Protein AF-A0A5B6YKF1-F1 (afdb_monomer)

Secondary structure (DSSP, 8-state):
------TTS---TT----HHHHHHHHHHHHHH----HHHHHHHHHHHHH-SSPPPHHHHHHHHHHHHHTT-HHHHHHHHHHHHHTTPPPPHHHHHHHHT-

Radius of gyration: 13.1 Å; Cα contacts (8 Å, |Δi|>4): 69; chains: 1; bounding box: 27×30×36 Å

Organism: Davidia involucrata (NCBI:txid16924)

Structure (mmCIF, N/CA/C/O backbone):
data_AF-A0A5B6YKF1-F1
#
_entry.id   AF-A0A5B6YKF1-F1
#
loop_
_atom_site.group_PDB
_atom_site.id
_atom_site.type_symbol
_atom_site.label_atom_id
_atom_site.label_alt_id
_atom_site.label_comp_id
_atom_site.label_asym_id
_atom_site.label_entity_id
_atom_site.label_seq_id
_atom_site.pdbx_PDB_ins_code
_atom_site.Cartn_x
_atom_site.Cartn_y
_atom_site.Cartn_z
_atom_site.occupancy
_atom_site.B_iso_or_equiv
_atom_site.auth_seq_id
_atom_site.auth_comp_id
_atom_site.auth_asym_id
_atom_site.auth_atom_id
_atom_site.pdbx_PDB_model_num
ATOM 1 N N . LEU A 1 1 ? -17.881 -11.674 -0.915 1.00 38.84 1 LEU A N 1
ATOM 2 C CA . LEU A 1 1 ? -17.383 -12.584 -1.973 1.00 38.84 1 LEU A CA 1
ATOM 3 C C . LEU A 1 1 ? -16.406 -11.785 -2.816 1.00 38.84 1 LEU A C 1
ATOM 5 O O . LEU A 1 1 ? -16.824 -11.008 -3.662 1.00 38.84 1 LEU A O 1
ATOM 9 N N . PHE A 1 2 ? -15.131 -11.846 -2.433 1.00 43.09 2 PHE A N 1
ATOM 10 C CA . PHE A 1 2 ? -14.067 -11.005 -2.977 1.00 43.09 2 PHE A CA 1
ATOM 11 C C . PHE A 1 2 ? -13.885 -11.320 -4.461 1.00 43.09 2 PHE A C 1
ATOM 13 O O . PHE A 1 2 ? -13.597 -12.460 -4.819 1.00 43.09 2 PHE A O 1
ATOM 20 N N . HIS A 1 3 ? -14.125 -10.325 -5.312 1.00 47.94 3 HIS A N 1
ATOM 21 C CA . HIS A 1 3 ? -13.890 -10.433 -6.744 1.00 47.94 3 HIS A CA 1
ATOM 22 C C . HIS A 1 3 ? -12.387 -10.644 -6.951 1.00 47.94 3 HIS A C 1
ATOM 24 O O . HIS A 1 3 ? -11.598 -9.736 -6.703 1.00 47.94 3 HIS A O 1
ATOM 30 N N . SER A 1 4 ? -11.983 -11.837 -7.390 1.00 44.62 4 SER A N 1
ATOM 31 C CA . SER A 1 4 ? -10.674 -12.016 -8.012 1.00 44.62 4 SER A CA 1
ATOM 32 C C . SER A 1 4 ? -10.634 -11.105 -9.236 1.00 44.62 4 SER A C 1
ATOM 34 O O . SER A 1 4 ? -11.376 -11.311 -10.197 1.00 44.62 4 SER A O 1
ATOM 36 N N . ILE A 1 5 ? -9.836 -10.042 -9.166 1.00 56.44 5 ILE A N 1
ATOM 37 C CA . ILE A 1 5 ? -9.765 -9.047 -10.230 1.00 56.44 5 ILE A CA 1
ATOM 38 C C . ILE A 1 5 ? -9.071 -9.684 -11.431 1.00 56.44 5 ILE A C 1
ATOM 40 O O . ILE A 1 5 ? -7.924 -10.124 -11.366 1.00 56.44 5 ILE A O 1
ATOM 44 N N . ASN A 1 6 ? -9.788 -9.729 -12.549 1.00 49.88 6 ASN A N 1
ATOM 45 C CA . ASN A 1 6 ? -9.234 -10.115 -13.832 1.00 49.88 6 ASN A CA 1
ATOM 46 C C . ASN A 1 6 ? -8.303 -8.992 -14.322 1.00 49.88 6 ASN A C 1
ATOM 48 O O . ASN A 1 6 ? -8.765 -7.949 -14.787 1.00 49.88 6 ASN A O 1
ATOM 52 N N . TYR A 1 7 ? -6.988 -9.196 -14.217 1.00 51.97 7 TYR A N 1
ATOM 53 C CA . TYR A 1 7 ? -5.973 -8.235 -14.669 1.00 51.97 7 TYR A CA 1
ATOM 54 C C . TYR A 1 7 ? -5.979 -7.987 -16.194 1.00 51.97 7 TYR A C 1
ATOM 56 O O . TYR A 1 7 ? -5.245 -7.115 -16.656 1.00 51.97 7 TYR A O 1
ATOM 64 N N . ASN A 1 8 ? -6.805 -8.703 -16.970 1.00 50.19 8 ASN A N 1
ATOM 65 C CA . ASN A 1 8 ? -6.755 -8.716 -18.436 1.00 50.19 8 ASN A CA 1
ATOM 66 C C . ASN A 1 8 ? -7.681 -7.723 -19.162 1.00 50.19 8 ASN A C 1
ATOM 68 O O . ASN A 1 8 ? -7.792 -7.810 -20.381 1.00 50.19 8 ASN A O 1
ATOM 72 N N . ASN A 1 9 ? -8.312 -6.758 -18.486 1.00 51.38 9 ASN A N 1
ATOM 73 C CA . ASN A 1 9 ? -9.162 -5.780 -19.178 1.00 51.38 9 ASN A CA 1
ATOM 74 C C . ASN A 1 9 ? -8.478 -4.415 -19.379 1.00 51.38 9 ASN A C 1
ATOM 76 O O . ASN A 1 9 ? -8.177 -3.704 -18.417 1.00 51.38 9 ASN A O 1
ATOM 80 N N . ALA A 1 10 ? -8.278 -4.124 -20.672 1.00 44.81 10 ALA A N 1
ATOM 81 C CA . ALA A 1 10 ? -8.091 -2.852 -21.374 1.00 44.81 10 ALA A CA 1
ATOM 82 C C . ALA A 1 10 ? -7.166 -1.806 -20.729 1.00 44.81 10 ALA A C 1
ATOM 84 O O . ALA A 1 10 ? -7.532 -1.073 -19.809 1.00 44.81 10 ALA A O 1
ATOM 85 N N . VAL A 1 11 ? -5.970 -1.684 -21.308 1.00 49.50 11 VAL A N 1
ATOM 86 C CA . VAL A 1 11 ? -5.203 -0.437 -21.293 1.00 49.50 11 VAL A CA 1
ATOM 87 C C . VAL A 1 11 ? -6.009 0.574 -22.108 1.00 49.50 11 VAL A C 1
ATOM 89 O O . VAL A 1 11 ? -6.049 0.485 -23.328 1.00 49.50 11 VAL A O 1
ATOM 92 N N . ASN A 1 12 ? -6.696 1.489 -21.431 1.00 46.78 12 ASN A N 1
ATOM 93 C CA . ASN A 1 12 ? -7.122 2.733 -22.059 1.00 46.78 12 ASN A CA 1
ATOM 94 C C . ASN A 1 12 ? -5.923 3.684 -21.982 1.00 46.78 12 ASN A C 1
ATOM 96 O O . ASN A 1 12 ? -5.437 3.965 -20.885 1.00 46.78 12 ASN A O 1
ATOM 100 N N . ASP A 1 13 ? -5.439 4.139 -23.135 1.00 49.41 13 ASP A N 1
ATOM 101 C CA . ASP A 1 13 ? -4.234 4.964 -23.314 1.00 49.41 13 ASP A CA 1
ATOM 102 C C . ASP A 1 13 ? -4.304 6.389 -22.702 1.00 49.41 13 ASP A C 1
ATOM 104 O O . ASP A 1 13 ? -3.381 7.178 -22.888 1.00 49.41 13 ASP A O 1
ATOM 108 N N . ASP A 1 14 ? -5.335 6.724 -21.915 1.00 46.12 14 ASP A N 1
ATOM 109 C CA 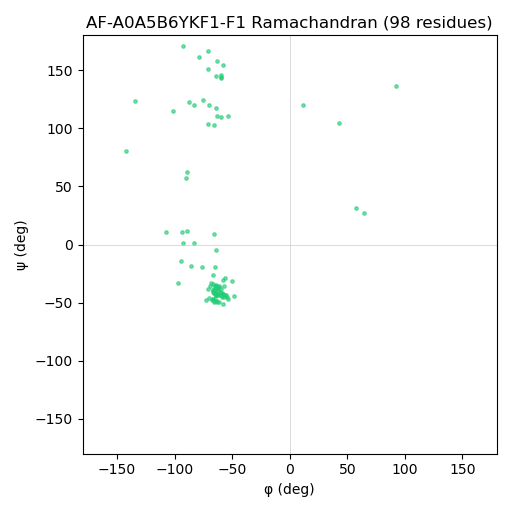. ASP A 1 14 ? -5.645 8.111 -21.517 1.00 46.12 14 ASP A CA 1
ATOM 110 C C . ASP A 1 14 ? -5.339 8.490 -20.049 1.00 46.12 14 ASP A C 1
ATOM 112 O O . ASP A 1 14 ? -5.694 9.569 -19.590 1.00 46.12 14 ASP A O 1
ATOM 116 N N . ASP A 1 15 ? -4.627 7.659 -19.281 1.00 55.44 15 ASP A N 1
ATOM 117 C CA . ASP A 1 15 ? -4.065 8.107 -17.994 1.00 55.44 15 ASP A CA 1
ATOM 118 C C . ASP A 1 15 ? -2.681 7.501 -17.745 1.00 55.44 15 ASP A C 1
ATOM 120 O O . ASP A 1 15 ? -2.487 6.514 -17.025 1.00 55.44 15 ASP A O 1
ATOM 124 N N . LYS A 1 16 ? -1.679 8.110 -18.376 1.00 58.38 16 LYS A N 1
ATOM 125 C CA . LYS A 1 16 ? -0.274 7.767 -18.165 1.00 58.38 16 LYS A CA 1
ATOM 126 C C . LYS A 1 16 ? 0.309 8.589 -17.012 1.00 58.38 16 LYS A C 1
ATOM 128 O O . LYS A 1 16 ? 1.249 9.355 -17.211 1.00 58.38 16 LYS A O 1
ATOM 133 N N . MET A 1 17 ? -0.215 8.420 -15.795 1.00 66.75 17 MET A N 1
ATOM 134 C CA . MET A 1 17 ? 0.488 8.841 -14.573 1.00 66.75 17 MET A CA 1
ATOM 135 C C . MET A 1 17 ? 1.885 8.207 -14.563 1.00 66.75 17 MET A C 1
ATOM 137 O O . MET A 1 17 ? 2.035 6.987 -14.456 1.00 66.75 17 MET A O 1
ATOM 141 N N . GLY A 1 18 ? 2.915 9.033 -14.727 1.00 72.38 18 GLY A N 1
ATOM 142 C CA . GLY A 1 18 ? 4.292 8.565 -14.857 1.00 72.38 18 GLY A CA 1
ATOM 143 C C . GLY A 1 18 ? 4.838 8.025 -13.535 1.00 72.38 18 GLY A C 1
ATOM 144 O O . GLY A 1 18 ? 4.488 8.511 -12.462 1.00 72.38 18 GLY A O 1
ATOM 145 N N . ARG A 1 19 ? 5.769 7.065 -13.591 1.00 71.50 19 ARG A N 1
ATOM 146 C CA . ARG A 1 19 ? 6.444 6.510 -12.400 1.00 71.50 19 ARG A CA 1
ATOM 147 C C . ARG A 1 19 ? 6.978 7.599 -11.459 1.00 71.50 19 ARG A C 1
ATOM 149 O O . ARG A 1 19 ? 6.785 7.515 -10.252 1.00 71.50 19 ARG A O 1
ATOM 156 N N . ALA A 1 20 ? 7.619 8.626 -12.018 1.00 74.56 20 ALA A N 1
ATOM 157 C CA . ALA A 1 20 ? 8.158 9.744 -11.247 1.00 74.56 20 ALA A CA 1
ATOM 158 C C . ALA A 1 20 ? 7.059 10.548 -10.532 1.00 74.56 20 ALA A C 1
ATOM 160 O O . ALA A 1 20 ? 7.259 10.988 -9.405 1.00 74.56 20 ALA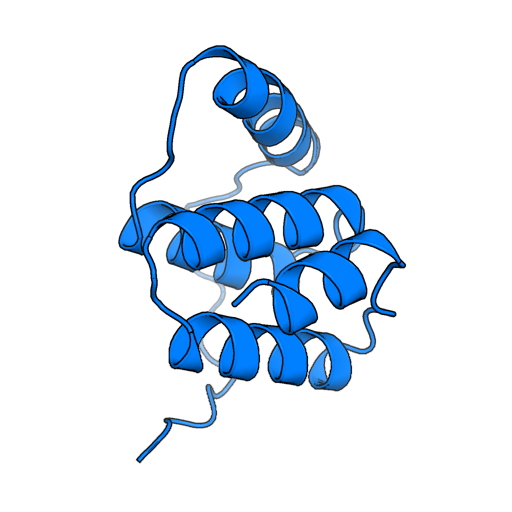 A O 1
ATOM 161 N N . GLN A 1 21 ? 5.884 10.695 -11.151 1.00 72.75 21 GLN A N 1
ATOM 162 C CA . GLN A 1 21 ? 4.743 11.369 -10.533 1.00 72.75 21 GLN A CA 1
ATOM 163 C C . GLN A 1 21 ? 4.152 10.524 -9.396 1.00 72.75 21 GLN A C 1
ATOM 165 O O . GLN A 1 21 ? 3.826 11.073 -8.349 1.00 72.75 21 GLN A O 1
ATOM 170 N N . LEU A 1 22 ? 4.097 9.195 -9.549 1.00 77.38 22 LEU A N 1
ATOM 171 C CA . LEU A 1 22 ? 3.660 8.283 -8.486 1.00 77.38 22 LEU A CA 1
ATOM 172 C C . LEU A 1 22 ? 4.616 8.310 -7.282 1.00 77.38 22 LEU A C 1
ATOM 174 O O . LEU A 1 22 ? 4.175 8.375 -6.137 1.00 77.38 22 LEU A O 1
ATOM 178 N N . GLU A 1 23 ? 5.927 8.308 -7.528 1.00 76.50 23 GLU A N 1
ATOM 179 C CA . GLU A 1 23 ? 6.938 8.426 -6.469 1.00 76.50 23 GLU A CA 1
ATOM 180 C C . GLU A 1 23 ? 6.891 9.814 -5.791 1.00 76.50 23 GLU A C 1
ATOM 182 O O . GLU A 1 23 ? 6.933 9.900 -4.563 1.00 76.50 23 GLU A O 1
ATOM 187 N N . HIS A 1 24 ? 6.714 10.897 -6.558 1.00 78.12 24 HIS A N 1
ATOM 188 C CA . HIS A 1 24 ? 6.552 12.259 -6.030 1.00 78.12 24 HIS A CA 1
ATOM 189 C C . HIS A 1 24 ? 5.269 12.428 -5.202 1.00 78.12 24 HIS A C 1
ATOM 191 O O . HIS A 1 24 ? 5.259 13.111 -4.177 1.00 78.12 24 HIS A O 1
ATOM 197 N N . MET A 1 25 ? 4.178 11.787 -5.615 1.00 73.56 25 MET A N 1
ATOM 198 C CA . MET A 1 25 ? 2.912 11.775 -4.887 1.00 73.56 25 MET A CA 1
ATOM 199 C C . MET A 1 25 ? 3.051 11.106 -3.514 1.00 73.56 25 MET A C 1
ATOM 201 O O . MET A 1 25 ? 2.548 11.644 -2.528 1.00 73.56 25 MET A O 1
ATOM 205 N N . VAL A 1 26 ? 3.771 9.981 -3.424 1.00 74.50 26 VAL A N 1
ATOM 206 C CA . VAL A 1 26 ? 4.072 9.325 -2.136 1.00 74.50 26 VAL A CA 1
ATOM 207 C C . VAL A 1 26 ? 4.820 10.280 -1.204 1.00 74.50 26 VAL A C 1
ATOM 209 O O . VAL A 1 26 ? 4.482 10.389 -0.025 1.00 74.50 26 VAL A O 1
ATOM 212 N N . GLU A 1 27 ? 5.791 11.024 -1.731 1.00 71.56 27 GLU A N 1
ATOM 213 C CA . GLU A 1 27 ? 6.547 12.011 -0.953 1.00 71.56 27 GLU A CA 1
ATOM 214 C C . GLU A 1 27 ? 5.693 13.228 -0.544 1.00 71.56 27 GLU A C 1
ATOM 216 O O . GLU A 1 27 ? 5.836 13.753 0.562 1.00 71.56 27 GLU A O 1
ATOM 221 N N . THR A 1 28 ? 4.765 13.655 -1.403 1.00 67.50 28 THR A N 1
ATOM 222 C CA . THR A 1 28 ? 3.885 14.811 -1.158 1.00 67.50 28 THR A CA 1
ATOM 223 C C . THR A 1 28 ? 2.816 14.488 -0.112 1.00 67.50 28 THR A C 1
ATOM 225 O O . THR A 1 28 ? 2.649 15.227 0.860 1.00 67.50 28 THR A O 1
ATOM 228 N N . HIS A 1 29 ? 2.130 13.348 -0.235 1.00 67.81 29 HIS A N 1
ATOM 229 C CA . HIS A 1 29 ? 1.068 12.967 0.702 1.00 67.81 29 HIS A CA 1
ATOM 230 C C . HIS A 1 29 ? 1.582 12.459 2.047 1.00 67.81 29 HIS A C 1
ATOM 232 O O . HIS A 1 29 ? 0.861 12.546 3.042 1.00 67.81 29 HIS A O 1
ATOM 238 N N . ARG A 1 30 ? 2.848 12.030 2.133 1.00 63.53 30 ARG A N 1
ATOM 239 C CA . ARG A 1 30 ? 3.519 11.847 3.428 1.00 63.53 30 ARG A CA 1
ATOM 240 C C . ARG A 1 30 ? 3.511 13.143 4.259 1.00 63.53 30 ARG A C 1
ATOM 242 O O . ARG A 1 30 ? 3.506 13.055 5.484 1.00 63.53 30 ARG A O 1
ATOM 249 N N . LYS A 1 31 ? 3.4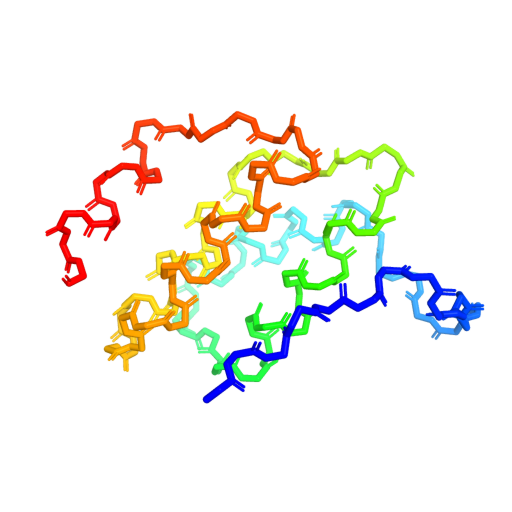96 14.317 3.614 1.00 58.44 31 LYS A N 1
ATOM 250 C CA . LYS A 1 31 ? 3.543 15.640 4.261 1.00 58.44 31 LYS A CA 1
ATOM 251 C C . LYS A 1 31 ? 2.169 16.299 4.439 1.00 58.44 31 LYS A C 1
ATOM 253 O O . LYS A 1 31 ? 1.992 16.997 5.429 1.00 58.44 31 LYS A O 1
ATOM 258 N N . SER A 1 32 ? 1.211 16.096 3.524 1.00 61.50 32 SER A N 1
ATOM 259 C CA . SER A 1 32 ? -0.062 16.851 3.523 1.00 61.50 32 SER A CA 1
ATOM 260 C C . SER A 1 32 ? -1.242 16.188 4.246 1.00 61.50 32 SER A C 1
ATOM 262 O O . SER A 1 32 ? -2.231 16.864 4.509 1.00 61.50 32 SER A O 1
ATOM 264 N N . GLY A 1 33 ? -1.165 14.893 4.567 1.00 59.91 33 GLY A N 1
ATOM 265 C CA . GLY A 1 33 ? -2.245 14.171 5.250 1.00 59.91 33 GLY A CA 1
ATOM 266 C C . GLY A 1 33 ? -3.234 13.474 4.302 1.00 59.91 33 GLY A C 1
ATOM 267 O O . GLY A 1 33 ? -3.606 14.012 3.266 1.00 59.91 33 GLY A O 1
ATOM 268 N N . SER A 1 34 ? -3.560 12.235 4.695 1.00 69.94 34 SER A N 1
ATOM 269 C CA . SER A 1 34 ? -4.433 11.186 4.127 1.00 69.94 34 SER A CA 1
ATOM 270 C C . SER A 1 34 ? -4.972 11.320 2.693 1.00 69.94 34 SER A C 1
ATOM 272 O O . SER A 1 34 ? -5.812 12.168 2.405 1.00 69.94 34 SER A O 1
ATOM 274 N N . LEU A 1 35 ? -4.619 10.335 1.861 1.00 85.19 35 LEU A N 1
ATOM 275 C CA . LEU A 1 35 ? -5.402 9.919 0.690 1.00 85.19 35 LEU A CA 1
ATOM 276 C C . LEU A 1 35 ? -6.823 9.502 1.097 1.00 85.19 35 LEU A C 1
ATOM 278 O O . LEU A 1 35 ? -7.016 9.026 2.216 1.00 85.19 35 LEU A O 1
ATOM 282 N N . LYS A 1 36 ? -7.798 9.596 0.190 1.00 89.25 36 LYS A N 1
ATOM 283 C CA . LYS A 1 36 ? -9.085 8.893 0.349 1.00 89.25 36 LYS A CA 1
ATOM 284 C C . LYS A 1 36 ? -8.948 7.415 -0.027 1.00 89.25 36 LYS A C 1
ATOM 286 O O . LYS A 1 36 ? -8.018 7.038 -0.740 1.00 89.25 36 LYS A O 1
ATOM 291 N N . LEU A 1 37 ? -9.892 6.580 0.417 1.00 89.38 37 LEU A N 1
ATOM 292 C CA . LEU A 1 37 ? -9.884 5.143 0.119 1.00 89.38 37 LEU A CA 1
ATOM 293 C C . LEU A 1 37 ? -9.887 4.871 -1.393 1.00 89.38 37 LEU A C 1
ATOM 295 O O . LEU A 1 37 ? -9.009 4.165 -1.883 1.00 89.38 37 LEU A O 1
ATOM 299 N N . ASP A 1 38 ? -10.812 5.486 -2.134 1.00 89.50 38 ASP A N 1
ATOM 300 C CA . ASP A 1 38 ? -10.942 5.284 -3.585 1.00 89.50 38 ASP A CA 1
ATOM 301 C C . ASP A 1 38 ? -9.701 5.747 -4.357 1.00 89.50 38 ASP A C 1
ATOM 303 O O . ASP A 1 38 ? -9.278 5.100 -5.314 1.00 89.50 38 ASP A O 1
ATOM 307 N N . GLU A 1 39 ? -9.072 6.837 -3.910 1.00 88.62 39 GLU A N 1
ATOM 308 C CA . GLU A 1 39 ? -7.823 7.339 -4.485 1.00 88.62 39 GLU A CA 1
ATOM 309 C C . GLU A 1 39 ? -6.687 6.339 -4.247 1.00 88.62 39 GLU A C 1
ATOM 311 O O . GLU A 1 39 ? -6.003 5.934 -5.188 1.00 88.62 39 GLU A O 1
ATOM 316 N N . ALA A 1 40 ? -6.517 5.877 -3.003 1.00 90.19 40 ALA A N 1
ATOM 317 C CA . ALA 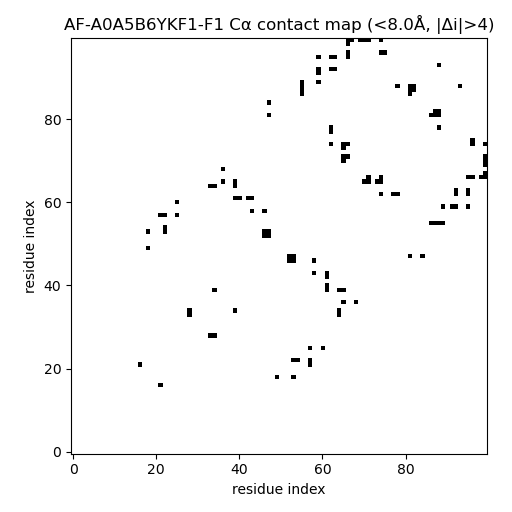A 1 40 ? -5.492 4.900 -2.651 1.00 90.19 40 ALA A CA 1
ATOM 318 C C . ALA A 1 40 ? -5.673 3.577 -3.414 1.00 90.19 40 ALA A C 1
ATOM 320 O O . ALA A 1 40 ? -4.695 3.014 -3.917 1.00 90.19 40 ALA A O 1
ATOM 321 N N . LEU A 1 41 ? -6.917 3.109 -3.562 1.00 91.75 41 LEU A N 1
ATOM 322 C CA . LEU A 1 41 ? -7.248 1.948 -4.382 1.00 91.75 41 LEU A CA 1
ATOM 323 C C . LEU A 1 41 ? -6.920 2.203 -5.851 1.00 91.75 41 LEU A C 1
ATOM 325 O O . LEU A 1 41 ? -6.224 1.390 -6.459 1.00 91.75 41 LEU A O 1
ATOM 329 N N . GLY A 1 42 ? -7.354 3.325 -6.424 1.00 90.19 42 GLY A N 1
ATOM 330 C CA . GLY A 1 42 ? -7.053 3.691 -7.809 1.00 90.19 42 GLY A CA 1
ATOM 331 C C . GLY A 1 42 ? -5.550 3.691 -8.094 1.00 90.19 42 GLY A C 1
ATOM 332 O O . GLY A 1 42 ? -5.097 3.086 -9.073 1.00 90.19 42 GLY A O 1
ATOM 333 N N . TYR A 1 43 ? -4.755 4.274 -7.194 1.00 89.88 43 TYR A N 1
ATOM 334 C CA . TYR A 1 43 ? -3.298 4.270 -7.298 1.00 89.88 43 TYR A CA 1
ATOM 335 C C . TYR A 1 43 ? -2.700 2.872 -7.192 1.00 89.88 43 TYR A C 1
ATOM 337 O O . TYR A 1 43 ? -1.809 2.547 -7.977 1.00 89.88 43 TYR A O 1
ATOM 345 N N . PHE A 1 44 ? -3.196 2.022 -6.291 1.00 92.31 44 PHE A N 1
ATOM 346 C CA . PHE A 1 44 ? -2.712 0.646 -6.168 1.00 92.31 44 PHE A CA 1
ATOM 347 C C . PHE A 1 44 ? -2.949 -0.142 -7.462 1.00 92.31 44 PHE A C 1
ATOM 349 O O . PHE A 1 44 ? -2.017 -0.732 -8.014 1.00 92.31 44 PHE A O 1
ATOM 356 N N . HIS A 1 45 ? -4.172 -0.092 -7.998 1.00 90.69 45 HIS A N 1
ATOM 357 C CA . HIS A 1 45 ? -4.545 -0.791 -9.232 1.00 90.69 45 HIS A CA 1
ATOM 358 C C . HIS A 1 45 ? -3.735 -0.311 -10.435 1.00 90.69 45 HIS A C 1
ATOM 360 O O . HIS A 1 45 ? -3.381 -1.102 -11.313 1.00 90.69 45 HIS A O 1
ATOM 366 N N . ARG A 1 46 ? -3.410 0.982 -10.483 1.00 88.31 46 AR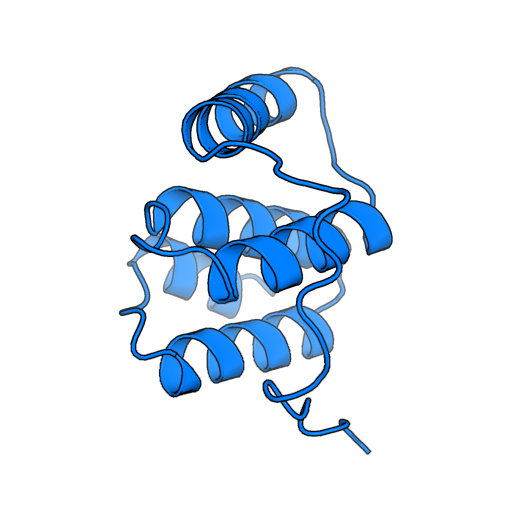G A N 1
ATOM 367 C CA . ARG A 1 46 ? -2.528 1.524 -11.514 1.00 88.31 46 ARG A CA 1
ATOM 368 C C . ARG A 1 46 ? -1.090 1.044 -11.324 1.00 88.31 46 ARG 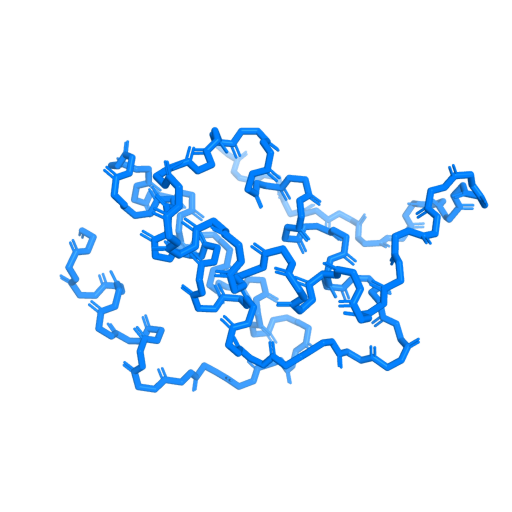A C 1
ATOM 370 O O . ARG A 1 46 ? -0.476 0.583 -12.282 1.00 88.31 46 ARG A O 1
ATOM 377 N N . ALA A 1 47 ? -0.574 1.093 -10.098 1.00 90.00 47 ALA A N 1
ATOM 378 C CA . ALA A 1 47 ? 0.794 0.707 -9.761 1.00 90.00 47 ALA A CA 1
ATOM 379 C C . ALA A 1 47 ? 1.105 -0.756 -10.119 1.00 90.00 47 ALA A C 1
ATOM 381 O O . ALA A 1 47 ? 2.156 -1.027 -10.699 1.00 90.00 47 ALA A O 1
ATOM 382 N N . VAL A 1 48 ? 0.188 -1.697 -9.859 1.00 90.06 48 VAL A N 1
ATOM 383 C CA . VAL A 1 48 ? 0.391 -3.123 -10.204 1.00 90.06 48 VAL A CA 1
ATOM 384 C C . VAL A 1 48 ? 0.437 -3.382 -11.718 1.00 90.06 48 VAL A C 1
ATOM 386 O O . VAL A 1 48 ? 1.082 -4.335 -12.172 1.00 90.06 48 VAL A O 1
ATOM 389 N N . LYS A 1 49 ? -0.203 -2.517 -12.516 1.00 87.88 49 LYS A N 1
ATOM 390 C CA . LYS A 1 49 ? -0.222 -2.588 -13.987 1.00 87.88 49 LYS A CA 1
ATOM 391 C C . LYS A 1 49 ? 0.986 -1.907 -14.644 1.00 87.88 49 LYS A C 1
ATOM 393 O O . LYS A 1 49 ? 1.280 -2.199 -15.799 1.00 87.88 49 LYS A O 1
ATOM 398 N N . MET A 1 50 ? 1.706 -1.032 -13.937 1.00 85.31 50 MET A N 1
ATOM 399 C CA . MET A 1 50 ? 2.857 -0.311 -14.496 1.00 85.31 50 MET A CA 1
ATOM 400 C C . MET A 1 50 ? 4.011 -1.246 -14.878 1.00 85.31 50 MET A C 1
ATOM 402 O O . MET A 1 50 ? 4.295 -2.238 -14.198 1.00 85.31 50 MET A O 1
ATOM 406 N N . ARG A 1 51 ? 4.713 -0.895 -15.961 1.00 86.12 51 ARG A N 1
ATOM 407 C CA . ARG A 1 51 ? 5.943 -1.554 -16.414 1.00 86.12 51 ARG A CA 1
ATOM 408 C C . ARG A 1 51 ? 6.995 -0.483 -16.772 1.00 86.12 51 ARG A C 1
ATOM 410 O O . ARG A 1 51 ? 6.696 0.366 -17.610 1.00 86.12 51 ARG A O 1
AT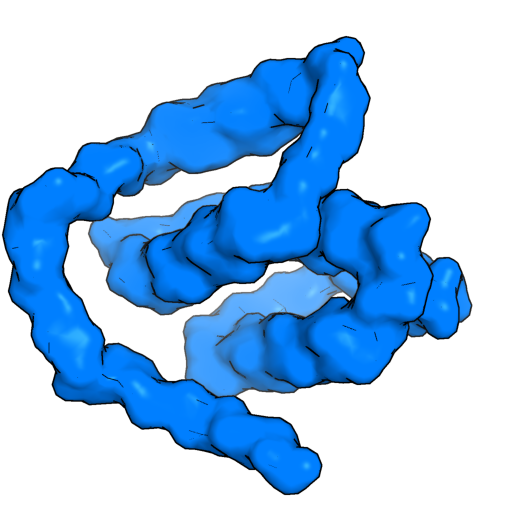OM 417 N N . PRO A 1 52 ? 8.199 -0.497 -16.159 1.00 84.19 52 PRO A N 1
ATOM 418 C CA . PRO A 1 52 ? 8.606 -1.367 -15.050 1.00 84.19 52 PRO A CA 1
ATOM 419 C C . PRO A 1 52 ? 7.767 -1.108 -13.787 1.00 84.19 52 PRO A C 1
ATOM 421 O O . PRO A 1 52 ? 7.168 -0.043 -13.643 1.00 84.19 52 PRO A O 1
ATOM 424 N N . LEU A 1 53 ? 7.706 -2.096 -12.888 1.00 85.19 53 LEU A N 1
ATOM 425 C CA . LEU A 1 53 ? 6.978 -1.956 -11.626 1.00 85.19 53 LEU A CA 1
ATOM 426 C C . LEU A 1 53 ? 7.552 -0.797 -10.788 1.00 85.19 53 LEU A C 1
ATOM 428 O O . LEU A 1 53 ? 8.771 -0.590 -10.781 1.00 85.19 53 LEU A O 1
ATOM 432 N N . PRO A 1 54 ? 6.701 -0.042 -10.073 1.00 87.44 54 PRO A N 1
ATOM 433 C CA . PRO A 1 54 ? 7.162 0.996 -9.166 1.00 87.44 54 PRO A CA 1
ATOM 434 C C . PRO A 1 54 ? 7.815 0.382 -7.921 1.00 87.44 54 PRO A C 1
ATOM 436 O O . PRO A 1 54 ? 7.705 -0.814 -7.649 1.00 87.44 54 PRO A O 1
ATOM 439 N N . SER A 1 55 ? 8.514 1.214 -7.147 1.00 87.94 55 SER A N 1
ATOM 440 C CA . SER A 1 55 ? 9.168 0.780 -5.908 1.00 87.94 55 SER A CA 1
ATOM 441 C C . SER A 1 55 ? 8.162 0.207 -4.901 1.00 87.94 55 SER A C 1
ATOM 443 O O . SER A 1 55 ? 7.074 0.758 -4.732 1.00 87.94 55 SER A O 1
ATOM 445 N N . ILE A 1 56 ? 8.572 -0.821 -4.146 1.00 89.94 56 ILE A N 1
ATOM 446 C CA . ILE A 1 56 ? 7.796 -1.392 -3.029 1.00 89.94 56 ILE A CA 1
ATOM 447 C C . ILE A 1 56 ? 7.295 -0.326 -2.040 1.00 89.94 56 ILE A C 1
ATOM 449 O O . ILE A 1 56 ? 6.186 -0.431 -1.527 1.00 89.94 56 ILE A O 1
ATOM 453 N N . ARG A 1 57 ? 8.054 0.767 -1.861 1.00 89.19 57 ARG A N 1
ATOM 454 C CA . ARG A 1 57 ? 7.688 1.890 -0.981 1.00 89.19 57 ARG A CA 1
ATOM 455 C C . ARG A 1 57 ? 6.352 2.538 -1.346 1.00 89.19 57 ARG A C 1
ATOM 457 O O . ARG A 1 57 ? 5.665 3.041 -0.463 1.00 89.19 57 ARG A O 1
ATOM 464 N N . VAL A 1 58 ? 5.983 2.528 -2.629 1.00 90.06 58 VAL A N 1
ATOM 465 C CA . VAL A 1 58 ? 4.680 3.029 -3.082 1.00 90.06 58 VAL A CA 1
ATOM 466 C C . VAL A 1 58 ? 3.563 2.139 -2.546 1.00 90.06 58 VAL A C 1
ATOM 468 O O . VAL A 1 58 ? 2.594 2.639 -1.983 1.00 90.06 58 VAL A O 1
ATOM 471 N N . PHE A 1 59 ? 3.716 0.822 -2.667 1.00 92.44 59 PHE A N 1
ATOM 472 C CA . PHE A 1 59 ? 2.729 -0.138 -2.180 1.00 92.44 59 PHE A CA 1
ATOM 473 C C . PHE A 1 59 ? 2.621 -0.109 -0.652 1.00 92.44 59 PHE A C 1
ATOM 475 O O . PHE A 1 59 ? 1.508 -0.074 -0.135 1.00 92.44 59 PHE A O 1
ATOM 482 N N . ASP A 1 60 ? 3.745 -0.014 0.065 1.00 93.00 60 ASP A N 1
ATOM 483 C CA . ASP A 1 60 ? 3.758 0.153 1.526 1.00 93.00 60 ASP A CA 1
ATOM 484 C C . ASP A 1 60 ? 3.007 1.412 1.968 1.00 93.00 60 ASP A C 1
ATOM 486 O O . ASP A 1 60 ? 2.228 1.382 2.921 1.00 93.00 60 ASP A O 1
ATOM 490 N N . PHE A 1 61 ? 3.203 2.525 1.260 1.00 91.31 61 PHE A N 1
ATOM 491 C CA . PHE A 1 61 ? 2.503 3.770 1.553 1.00 91.31 61 PHE A CA 1
ATOM 492 C C . PHE A 1 61 ? 0.989 3.649 1.341 1.00 91.31 61 PHE A C 1
ATOM 494 O O . PHE A 1 61 ? 0.214 4.115 2.179 1.00 91.31 61 PHE A O 1
ATOM 501 N N . LEU A 1 62 ? 0.561 3.010 0.250 1.00 93.00 62 LEU A N 1
ATOM 502 C CA . LEU A 1 62 ? -0.856 2.814 -0.059 1.00 93.00 62 LEU A CA 1
ATOM 503 C C . LEU A 1 62 ? -1.518 1.866 0.946 1.00 93.00 62 LEU A C 1
ATOM 505 O O . LEU A 1 62 ? -2.544 2.221 1.524 1.00 93.00 62 LEU A O 1
ATOM 509 N N . LEU A 1 63 ? -0.898 0.717 1.231 1.00 93.19 63 LEU A N 1
ATOM 510 C CA . LEU A 1 63 ? -1.376 -0.228 2.244 1.00 93.19 63 LEU A CA 1
ATOM 511 C C . LEU A 1 63 ? -1.459 0.429 3.624 1.00 93.19 63 LEU A C 1
ATOM 513 O O . LEU A 1 63 ? -2.471 0.303 4.308 1.00 93.19 63 LEU A O 1
ATOM 517 N N . GLY A 1 64 ? -0.430 1.182 4.019 1.00 92.06 64 GLY A N 1
ATOM 518 C CA . GLY A 1 64 ? -0.406 1.892 5.296 1.00 92.06 64 GLY A CA 1
ATOM 519 C C . GLY A 1 64 ? -1.448 3.010 5.376 1.00 92.0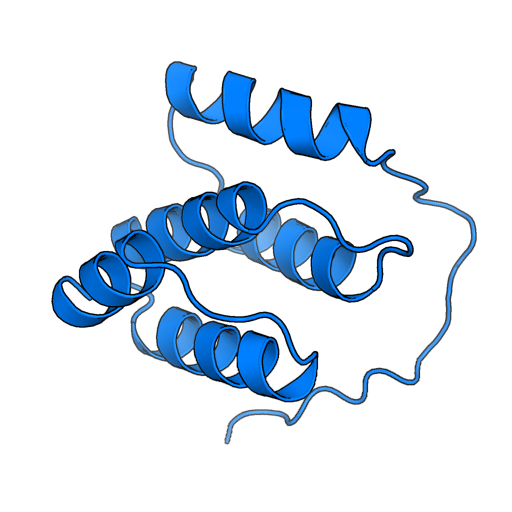6 64 GLY A C 1
ATOM 520 O O . GLY A 1 64 ? -2.010 3.251 6.442 1.00 92.06 64 GLY A O 1
ATOM 521 N N . SER A 1 65 ? -1.741 3.680 4.260 1.00 91.25 65 SER A N 1
ATOM 522 C CA . SER A 1 65 ? -2.806 4.687 4.196 1.00 91.25 65 SER A CA 1
ATOM 523 C C . SER A 1 65 ? -4.180 4.046 4.376 1.00 91.25 65 SER A C 1
ATOM 525 O O . SER A 1 65 ? -4.955 4.516 5.202 1.00 91.25 65 SER A O 1
ATOM 527 N N . ILE A 1 66 ? -4.456 2.945 3.672 1.00 92.38 66 ILE A N 1
ATOM 528 C CA . ILE A 1 66 ? -5.729 2.209 3.755 1.00 92.38 66 ILE A CA 1
ATOM 529 C C . ILE A 1 66 ? -5.907 1.567 5.142 1.00 92.38 66 ILE A C 1
ATOM 531 O O . ILE A 1 66 ? -6.990 1.627 5.718 1.00 92.38 66 ILE A O 1
ATOM 535 N N . SER A 1 67 ? -4.835 1.038 5.736 1.00 92.12 67 SER A N 1
ATOM 536 C CA . SER A 1 67 ? -4.834 0.511 7.109 1.00 92.12 67 SER A CA 1
ATOM 537 C C . SER A 1 67 ? -5.298 1.555 8.132 1.00 92.12 67 SER A C 1
ATOM 539 O O . SER A 1 67 ? -6.159 1.271 8.963 1.00 92.12 67 SER A O 1
ATOM 541 N N . LYS A 1 68 ? -4.828 2.805 8.019 1.00 90.44 68 LYS A N 1
ATOM 542 C CA . LYS A 1 68 ? -5.265 3.911 8.894 1.00 90.44 68 LYS A CA 1
ATOM 543 C C . LYS A 1 68 ? -6.745 4.272 8.736 1.00 90.44 68 LYS A C 1
ATOM 545 O O . LYS A 1 68 ? -7.309 4.879 9.642 1.00 90.44 68 LYS A O 1
ATOM 550 N N . MET A 1 69 ? -7.371 3.891 7.622 1.00 90.56 69 MET A N 1
ATOM 551 C CA . MET A 1 69 ? -8.813 4.045 7.394 1.00 90.56 69 MET A CA 1
ATOM 552 C C . MET A 1 69 ? -9.637 2.905 8.014 1.00 90.56 69 MET A C 1
ATOM 554 O O . MET A 1 69 ? -10.857 2.934 7.912 1.00 90.56 69 MET A O 1
ATOM 558 N N . LYS A 1 70 ? -8.997 1.935 8.691 1.00 88.38 70 LYS A N 1
ATOM 559 C CA . LYS A 1 70 ? -9.615 0.739 9.302 1.00 88.38 70 LYS A CA 1
ATOM 560 C C . LYS A 1 70 ? -10.248 -0.230 8.296 1.00 88.38 70 LYS A C 1
ATOM 562 O O . LYS A 1 70 ? -11.144 -1.005 8.618 1.00 88.38 70 LYS A O 1
ATOM 567 N N . GLU A 1 71 ? -9.729 -0.233 7.072 1.00 89.50 71 GLU A N 1
ATOM 568 C CA . GLU A 1 71 ? -10.179 -1.092 5.974 1.00 89.50 71 GLU A CA 1
ATOM 569 C C . GLU A 1 71 ? -9.409 -2.427 5.949 1.00 89.50 71 GLU A C 1
ATOM 571 O O . GLU A 1 71 ? -8.744 -2.781 4.973 1.00 89.50 71 GLU A O 1
ATOM 576 N N . HIS A 1 72 ? -9.454 -3.183 7.050 1.00 90.88 72 HIS A N 1
ATOM 577 C CA . HIS A 1 72 ? -8.573 -4.340 7.290 1.00 90.88 72 HIS A CA 1
ATOM 578 C C . HIS A 1 72 ? -8.687 -5.442 6.222 1.00 90.88 72 HIS A C 1
ATOM 580 O O . HIS A 1 72 ? -7.679 -5.956 5.732 1.00 90.88 72 HIS A O 1
ATOM 586 N N . PHE A 1 73 ? -9.911 -5.788 5.809 1.00 92.06 73 PHE A N 1
ATOM 587 C CA . PHE A 1 73 ? -10.131 -6.789 4.757 1.00 92.06 73 PHE A CA 1
ATOM 588 C C . PHE A 1 73 ? -9.592 -6.333 3.402 1.00 92.06 73 PHE A C 1
ATOM 590 O O . PHE A 1 73 ? -9.054 -7.144 2.644 1.00 92.06 73 PHE A O 1
ATOM 597 N N . THR A 1 74 ? -9.697 -5.037 3.119 1.00 93.88 74 THR A N 1
ATOM 598 C CA . THR A 1 74 ? -9.147 -4.426 1.913 1.00 93.88 74 THR A CA 1
ATOM 599 C C . THR A 1 74 ? -7.625 -4.536 1.921 1.00 93.88 74 THR A C 1
ATOM 601 O O . THR A 1 74 ? -7.056 -5.035 0.953 1.00 93.88 74 THR A O 1
ATOM 604 N N . VAL A 1 75 ? -6.955 -4.195 3.030 1.00 93.44 75 VAL A N 1
ATOM 605 C CA . VAL A 1 75 ? -5.492 -4.347 3.164 1.00 93.44 75 VAL A CA 1
ATOM 606 C C . VAL A 1 75 ? -5.056 -5.798 2.933 1.00 93.44 75 VAL A C 1
ATOM 608 O O . VAL A 1 75 ? -4.118 -6.040 2.174 1.00 93.44 75 VAL A O 1
ATOM 611 N N . LEU A 1 76 ? -5.753 -6.774 3.524 1.00 93.69 76 LEU A N 1
ATOM 612 C CA . LEU A 1 76 ? -5.452 -8.198 3.329 1.00 93.69 76 LEU A CA 1
ATOM 613 C C . LEU A 1 76 ? -5.631 -8.649 1.874 1.00 93.69 76 LEU A C 1
ATOM 615 O O . LEU A 1 76 ? -4.841 -9.459 1.385 1.00 93.69 76 LEU A O 1
ATOM 619 N N . SER A 1 77 ? -6.654 -8.146 1.177 1.00 93.88 77 SER A N 1
ATOM 620 C CA . SER A 1 77 ? -6.865 -8.442 -0.244 1.00 93.88 77 SER A CA 1
ATOM 621 C C . SER A 1 77 ? -5.727 -7.882 -1.096 1.00 93.88 77 SER A C 1
ATOM 623 O O . SER A 1 77 ? -5.119 -8.619 -1.867 1.00 93.88 77 SER A O 1
ATOM 625 N N . LEU A 1 78 ? -5.370 -6.612 -0.894 1.00 94.12 78 LEU A N 1
ATOM 626 C CA . LEU A 1 78 ? -4.285 -5.961 -1.631 1.00 94.12 78 LEU A CA 1
ATOM 627 C C . LEU A 1 78 ? -2.919 -6.604 -1.345 1.00 94.12 78 LEU A C 1
ATOM 629 O O . LEU A 1 78 ? -2.087 -6.726 -2.240 1.00 94.12 78 LEU A O 1
ATOM 633 N N . TYR A 1 79 ? -2.682 -7.070 -0.117 1.00 94.38 79 TYR A N 1
ATOM 634 C CA . TYR A 1 79 ? -1.484 -7.843 0.213 1.00 94.38 79 TYR A CA 1
ATOM 635 C C . TYR A 1 79 ? -1.392 -9.147 -0.592 1.00 94.38 79 TYR A C 1
ATOM 637 O O . TYR A 1 79 ? -0.324 -9.475 -1.109 1.00 94.38 79 TYR A O 1
ATOM 645 N N . LYS A 1 80 ? -2.503 -9.880 -0.744 1.00 92.44 80 LYS A N 1
ATOM 646 C CA . LYS A 1 80 ? -2.533 -11.086 -1.589 1.00 92.44 80 LYS A CA 1
ATOM 647 C C . LYS A 1 80 ? -2.236 -10.744 -3.046 1.00 92.44 80 LYS A C 1
ATOM 649 O O . LYS A 1 80 ? -1.472 -11.464 -3.688 1.00 92.44 80 LYS A O 1
ATOM 654 N N . ASP A 1 81 ? -2.771 -9.627 -3.535 1.00 91.69 81 ASP A N 1
ATOM 655 C CA . ASP A 1 81 ? -2.522 -9.147 -4.895 1.00 91.69 81 ASP A CA 1
ATOM 656 C C . ASP A 1 81 ? -1.033 -8.887 -5.151 1.00 91.69 81 ASP A C 1
ATOM 658 O O . ASP A 1 81 ? -0.541 -9.269 -6.213 1.00 91.69 81 ASP A O 1
ATOM 662 N N . LEU A 1 82 ? -0.279 -8.350 -4.177 1.00 91.56 82 LEU A N 1
ATOM 663 C CA . LEU A 1 82 ? 1.185 -8.216 -4.293 1.00 91.56 82 LEU A CA 1
ATOM 664 C C . LEU A 1 82 ? 1.861 -9.561 -4.590 1.00 91.56 82 LEU A C 1
ATOM 666 O O . LEU A 1 82 ? 2.723 -9.636 -5.468 1.00 91.56 82 LEU A O 1
ATOM 670 N N . GLY A 1 83 ? 1.436 -10.629 -3.910 1.00 88.12 83 GLY A N 1
ATOM 671 C CA . GLY A 1 83 ? 1.924 -11.986 -4.154 1.00 88.12 83 GLY A CA 1
ATOM 672 C C . GLY A 1 83 ? 1.605 -12.482 -5.567 1.00 88.12 83 GLY A C 1
ATOM 673 O O . GLY A 1 83 ? 2.484 -13.026 -6.240 1.00 88.12 83 GLY A O 1
ATOM 674 N N . PHE A 1 84 ? 0.386 -12.235 -6.059 1.00 88.25 84 PHE A N 1
ATOM 675 C CA . PHE A 1 84 ? -0.018 -12.607 -7.420 1.00 88.25 84 PHE A CA 1
ATOM 676 C C . PHE A 1 84 ? 0.797 -11.889 -8.498 1.00 88.25 84 PHE A C 1
ATOM 678 O O . PHE A 1 84 ? 1.154 -12.500 -9.507 1.00 88.25 84 PHE A O 1
ATOM 685 N N . VAL A 1 85 ? 1.161 -10.624 -8.271 1.00 85.94 85 VAL A N 1
ATOM 686 C CA . VAL A 1 85 ? 2.021 -9.860 -9.191 1.00 85.94 85 VAL A CA 1
ATOM 687 C C . VAL A 1 85 ? 3.520 -10.012 -8.905 1.00 85.94 85 V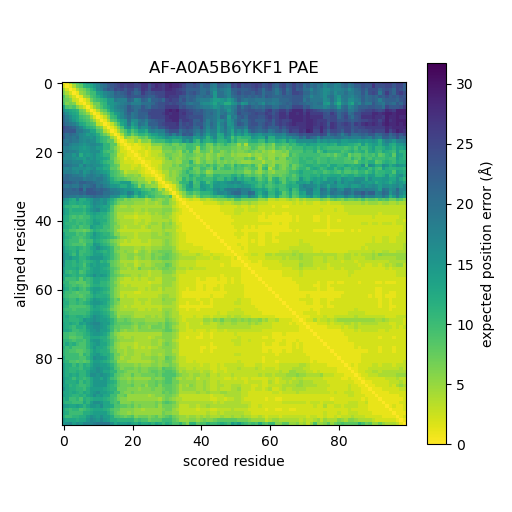AL A C 1
ATOM 689 O O . VAL A 1 85 ? 4.330 -9.296 -9.494 1.00 85.94 85 VAL A O 1
ATOM 692 N N . ARG A 1 86 ? 3.904 -10.976 -8.054 1.00 88.81 86 ARG A N 1
ATOM 693 C CA . ARG A 1 86 ? 5.296 -11.311 -7.693 1.00 88.81 86 ARG A CA 1
ATOM 694 C C . ARG A 1 86 ? 6.084 -10.135 -7.102 1.00 88.81 86 ARG A C 1
ATOM 696 O O . ARG A 1 86 ? 7.300 -10.049 -7.270 1.00 88.81 86 ARG A O 1
ATOM 703 N N . ILE A 1 87 ? 5.402 -9.239 -6.395 1.00 88.31 87 ILE A N 1
ATOM 704 C CA . ILE A 1 87 ? 6.026 -8.181 -5.603 1.00 88.31 87 ILE A CA 1
ATOM 705 C C . ILE A 1 87 ? 6.320 -8.745 -4.215 1.00 88.31 87 ILE A C 1
ATOM 707 O O . ILE A 1 87 ? 5.418 -9.204 -3.519 1.00 88.31 87 ILE A O 1
ATOM 711 N N . GLN A 1 88 ? 7.587 -8.705 -3.806 1.00 90.81 88 GLN A N 1
ATOM 712 C CA . GLN A 1 88 ? 7.980 -9.173 -2.483 1.00 90.81 88 GLN A CA 1
ATOM 713 C C . GLN A 1 88 ? 7.574 -8.147 -1.407 1.00 90.81 88 GLN A C 1
ATOM 715 O O . GLN A 1 88 ? 7.980 -6.986 -1.509 1.00 90.81 88 GLN A O 1
ATOM 720 N N . PRO A 1 89 ? 6.797 -8.548 -0.381 1.00 90.06 89 PRO A N 1
ATOM 721 C CA . PRO A 1 89 ? 6.459 -7.681 0.745 1.00 90.06 89 PRO A CA 1
ATOM 722 C C . PRO A 1 89 ? 7.706 -7.208 1.501 1.00 90.06 89 PRO A C 1
ATOM 724 O O . PRO A 1 89 ? 8.672 -7.959 1.650 1.00 90.06 89 PRO A O 1
ATOM 727 N N . SER A 1 90 ? 7.676 -5.980 2.016 1.00 92.06 90 SER A N 1
ATOM 728 C CA . SER A 1 90 ? 8.730 -5.425 2.865 1.00 92.06 90 SER A CA 1
ATOM 729 C C . SER A 1 90 ? 8.433 -5.651 4.356 1.00 92.06 90 SER A C 1
ATOM 731 O O . SER A 1 90 ? 7.324 -6.020 4.749 1.00 92.06 90 SER A O 1
ATOM 733 N N . ILE A 1 91 ? 9.411 -5.365 5.224 1.00 92.38 91 ILE A N 1
ATOM 734 C CA . ILE A 1 91 ? 9.202 -5.337 6.685 1.00 92.38 91 ILE A CA 1
ATOM 735 C C . ILE A 1 91 ? 8.091 -4.340 7.057 1.00 92.38 91 ILE A C 1
ATOM 737 O O . ILE A 1 91 ? 7.298 -4.608 7.959 1.00 92.38 91 ILE A O 1
ATOM 741 N N . ALA A 1 92 ? 7.994 -3.215 6.339 1.00 90.94 92 ALA A N 1
ATOM 742 C CA . ALA A 1 92 ? 6.927 -2.245 6.551 1.00 90.94 92 ALA A CA 1
ATOM 743 C C . ALA A 1 92 ? 5.561 -2.832 6.176 1.00 90.94 92 ALA A C 1
ATOM 745 O O . ALA A 1 92 ? 4.619 -2.668 6.949 1.00 90.94 92 ALA A O 1
ATOM 746 N N . THR A 1 93 ? 5.465 -3.582 5.067 1.00 92.06 93 THR A N 1
ATOM 747 C CA . THR A 1 93 ? 4.241 -4.316 4.705 1.00 92.06 93 THR A CA 1
ATOM 748 C C . THR A 1 93 ? 3.785 -5.217 5.854 1.00 92.06 93 THR A C 1
ATOM 750 O O . THR A 1 93 ? 2.619 -5.189 6.237 1.00 92.06 93 THR A O 1
ATOM 753 N N . MET A 1 94 ? 4.708 -5.979 6.450 1.00 92.81 94 MET A N 1
ATOM 754 C CA . MET A 1 94 ? 4.391 -6.876 7.567 1.00 92.81 94 MET A CA 1
ATOM 755 C C . MET A 1 94 ? 3.917 -6.110 8.807 1.00 92.81 94 MET A C 1
ATOM 757 O O . MET A 1 94 ? 2.917 -6.486 9.410 1.00 92.81 94 MET A O 1
ATOM 761 N N . GLY A 1 95 ? 4.583 -5.006 9.160 1.00 93.56 95 GLY A N 1
ATOM 762 C CA . GLY A 1 95 ? 4.160 -4.152 10.274 1.00 93.56 95 GLY A CA 1
ATOM 763 C C . GLY A 1 95 ? 2.767 -3.543 10.074 1.00 93.56 95 GLY A C 1
ATOM 764 O O . GLY A 1 95 ? 2.003 -3.444 11.030 1.00 93.56 95 GLY A O 1
ATOM 765 N N . ILE A 1 96 ? 2.410 -3.182 8.836 1.00 92.25 96 ILE A N 1
ATOM 766 C CA . ILE A 1 96 ? 1.068 -2.688 8.488 1.00 92.25 96 ILE A CA 1
ATOM 767 C C . ILE A 1 96 ? 0.015 -3.774 8.708 1.00 92.25 96 ILE A C 1
ATOM 769 O O . ILE A 1 96 ? -1.037 -3.483 9.266 1.00 92.25 96 ILE A O 1
ATOM 773 N N . LEU A 1 97 ? 0.290 -5.013 8.296 1.00 91.88 97 LEU A N 1
ATOM 774 C CA . LEU A 1 97 ? -0.649 -6.128 8.448 1.00 91.88 97 LEU A CA 1
ATOM 775 C C . LEU A 1 97 ? -0.889 -6.503 9.908 1.00 91.88 97 LEU A C 1
ATOM 777 O O . LEU A 1 97 ? -2.021 -6.795 10.269 1.00 91.88 97 LEU A O 1
ATOM 781 N N . THR A 1 98 ? 0.150 -6.472 10.743 1.00 91.00 98 THR A N 1
ATOM 782 C CA . THR A 1 98 ? 0.021 -6.744 12.183 1.00 91.00 98 THR A CA 1
ATOM 783 C C . THR A 1 98 ? -0.765 -5.654 12.911 1.00 91.00 98 THR A C 1
ATOM 785 O O . THR A 1 98 ? -1.457 -5.945 13.879 1.00 91.00 98 THR A O 1
ATOM 788 N N . ASN A 1 99 ? -0.652 -4.404 12.453 1.00 85.94 99 ASN A N 1
ATOM 789 C CA . ASN A 1 99 ? -1.328 -3.250 13.050 1.00 85.94 99 ASN A CA 1
ATOM 790 C C . ASN A 1 99 ? -2.690 -2.934 12.410 1.00 85.94 99 ASN A C 1
ATOM 792 O O . ASN A 1 99 ? -3.302 -1.933 12.784 1.00 85.94 99 ASN A O 1
ATOM 796 N N . CYS A 1 100 ? -3.126 -3.731 11.427 1.00 80.50 100 CYS A N 1
ATOM 797 C CA . CYS A 1 100 ? -4.499 -3.712 10.940 1.00 80.50 100 CYS A CA 1
ATOM 798 C C . CYS A 1 100 ? -5.396 -4.336 12.004 1.00 80.50 100 CYS A C 1
ATOM 800 O O . CYS A 1 100 ? -5.359 -5.570 12.160 1.00 80.50 100 CYS A O 1
#

pLDDT: mean 79.99, std 15.99, range [38.84, 94.38]

Mean predicted aligned error: 8.13 Å

Sequence (100 aa):
LFHSINYNNAVNDDDKMGRAQLEHMVETHRKSGSLKLDEALGYFHRAVKMRPLPSIRVFDFLLGSISKMKEHFTVLSLYKDLGFVRIQPSIATMGILTNC

Foldseek 3Di:
DDPPDDLPDDDPVPDCCDLVNLVVVLVVCVPPDADDLVRLVVSLSVQLVDPVHHDLSSVLSSLLRVLVVVVLVVSVVSVVVCVVSVNDHDPSSVVSNVSD

Solvent-accessible surface area (backbone atoms only — not comparable to full-atom values): 6242 Å² total; per-residue (Å²): 132,83,75,81,78,74,87,84,72,75,90,69,92,85,72,78,81,45,70,69,55,57,57,49,46,53,62,48,46,73,74,72,60,79,79,53,66,70,56,39,50,53,50,50,62,48,45,76,68,40,81,78,67,66,62,65,68,56,55,40,50,39,45,45,53,41,33,76,70,70,38,48,70,58,41,56,51,54,54,52,48,34,55,77,72,69,47,78,82,50,76,64,43,53,54,42,60,73,74,79

Nearest PDB structures (foldseek):
  5orm-assembly1_A  TM=7.210E-01  e=6.931E-02  synthetic construct
  4pjs-assembly1_A  TM=7.348E-01  e=9.081E-02  unidentified
  4pjq-assembly2_B  TM=7.254E-01  e=1.012E-01  unidentified
  6sgb-assembly1_FX  TM=7.588E-01  e=1.510E+00  Trypanosoma brucei brucei
  8cst-assembly1_4  TM=4.880E-01  e=6.711E-01  Homo sapiens